Protein AF-A0A7L2J4E7-F1 (afdb_monomer)

Mean predicted aligned error: 20.1 Å

Secondary structure (DSSP, 8-state):
-----S---TT--EEE-------SSSSS--SPPPPPPPEEES------HHHHHHHHHHHHHHHHHHHHHHHHHHHHHHHHT--PPPP-TT-------HHHHHHHHHHHHTT-------------

pLDDT: mean 75.76, std 17.4, range [35.41, 98.0]

Organism: Cinclus mexicanus (NCBI:txid161649)

Solvent-accessible surface area (backbone atoms only — not comparable to full-atom values): 8332 Å² total; per-residue (Å²): 143,84,87,85,78,95,78,84,65,78,61,39,62,50,76,48,68,54,66,55,58,54,89,80,85,59,103,62,68,72,57,74,48,72,70,46,80,70,50,74,47,71,45,68,66,65,79,64,70,65,66,61,53,66,53,50,56,58,50,52,51,52,51,53,51,50,52,53,52,52,51,53,54,50,51,54,53,60,66,65,72,68,71,79,75,80,77,70,87,76,69,71,73,73,84,71,61,62,67,62,57,51,53,53,52,54,59,64,58,75,69,69,81,84,82,85,81,89,84,89,83,83,90,133

Structure (mmCIF, N/CA/C/O backbone):
data_AF-A0A7L2J4E7-F1
#
_entry.id   AF-A0A7L2J4E7-F1
#
loop_
_atom_site.group_PDB
_atom_site.id
_atom_site.type_symbol
_atom_site.label_atom_id
_atom_site.label_alt_id
_atom_site.label_comp_id
_atom_site.label_asym_id
_atom_site.label_entity_id
_atom_site.label_seq_id
_atom_site.pdbx_PDB_ins_code
_atom_site.Cartn_x
_atom_site.Cartn_y
_atom_site.Cartn_z
_atom_site.occupancy
_atom_site.B_iso_or_equiv
_atom_site.auth_seq_id
_atom_site.auth_comp_id
_atom_site.auth_asym_id
_atom_site.auth_atom_id
_atom_site.pdbx_PDB_model_num
ATOM 1 N N . ASN A 1 1 ? 15.913 -8.352 -22.725 1.00 76.62 1 ASN A N 1
ATOM 2 C CA . ASN A 1 1 ? 15.541 -7.248 -21.815 1.00 76.62 1 ASN A CA 1
ATOM 3 C C . ASN A 1 1 ? 14.574 -7.748 -20.763 1.00 76.62 1 ASN A C 1
ATOM 5 O O . ASN A 1 1 ? 13.379 -7.792 -21.013 1.00 76.62 1 ASN A O 1
ATOM 9 N N . SER A 1 2 ? 15.095 -8.159 -19.613 1.00 87.88 2 SER A N 1
ATOM 10 C CA . SER A 1 2 ? 14.306 -8.534 -18.438 1.00 87.88 2 SER A CA 1
ATOM 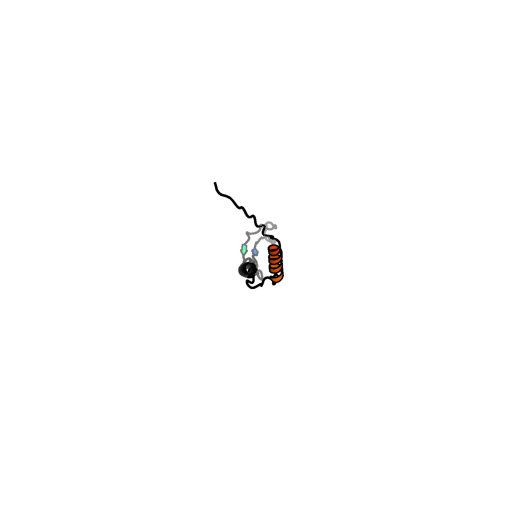11 C C . SER A 1 2 ? 14.901 -7.839 -17.221 1.00 87.88 2 SER A C 1
ATOM 13 O O . SER A 1 2 ? 16.114 -7.653 -17.154 1.00 87.88 2 SER A O 1
ATOM 15 N N . TYR A 1 3 ? 14.050 -7.459 -16.277 1.00 90.12 3 TYR A N 1
ATOM 16 C CA . TYR A 1 3 ? 14.455 -6.869 -15.008 1.00 90.12 3 TYR A CA 1
ATOM 17 C C . TYR A 1 3 ? 13.925 -7.742 -13.875 1.00 90.12 3 TYR A C 1
ATOM 19 O O . TYR A 1 3 ? 12.762 -8.147 -13.908 1.00 90.12 3 TYR A O 1
ATOM 27 N N . LEU A 1 4 ? 14.782 -8.037 -12.898 1.00 93.56 4 LEU A N 1
ATOM 28 C CA . LEU A 1 4 ? 14.427 -8.785 -11.700 1.00 93.56 4 LEU A CA 1
ATOM 29 C C . LEU A 1 4 ? 14.567 -7.853 -10.498 1.00 93.56 4 LEU A C 1
ATOM 31 O O . LEU A 1 4 ? 15.645 -7.320 -10.248 1.00 93.56 4 LEU A O 1
ATOM 35 N N . TYR A 1 5 ? 13.470 -7.654 -9.777 1.00 91.44 5 TYR A N 1
ATOM 36 C CA . TYR A 1 5 ? 13.480 -6.939 -8.509 1.00 91.44 5 TYR A CA 1
ATOM 37 C C . TYR A 1 5 ? 13.723 -7.928 -7.367 1.00 91.44 5 TYR A C 1
ATOM 39 O O . TYR A 1 5 ? 13.142 -9.012 -7.369 1.00 91.44 5 TYR A O 1
ATOM 47 N N . GLU A 1 6 ? 14.579 -7.563 -6.413 1.00 90.62 6 GLU A N 1
ATOM 48 C CA . GLU A 1 6 ? 15.094 -8.494 -5.402 1.00 90.62 6 GLU A CA 1
ATOM 49 C C . GLU A 1 6 ? 14.012 -9.052 -4.470 1.00 90.62 6 GLU A C 1
ATOM 51 O O . GLU A 1 6 ? 14.037 -10.241 -4.157 1.00 90.62 6 GLU A O 1
ATOM 56 N N . SER A 1 7 ? 13.058 -8.232 -4.013 1.00 92.00 7 SER A N 1
ATOM 57 C CA . SER A 1 7 ? 11.985 -8.726 -3.141 1.00 92.00 7 SER A CA 1
ATOM 58 C C . SER A 1 7 ? 10.769 -7.806 -3.088 1.00 92.00 7 SER A C 1
ATOM 60 O O . SER A 1 7 ? 10.895 -6.594 -2.952 1.00 92.00 7 SER A O 1
ATOM 62 N N . PHE A 1 8 ? 9.573 -8.391 -3.130 1.00 90.50 8 PHE A N 1
ATOM 63 C CA . PHE A 1 8 ? 8.317 -7.692 -2.858 1.00 90.50 8 PHE A CA 1
ATOM 64 C C . PHE A 1 8 ? 7.805 -8.067 -1.469 1.00 90.50 8 PHE A C 1
ATOM 66 O O . PHE A 1 8 ? 7.908 -9.218 -1.049 1.00 90.50 8 PHE A O 1
ATOM 73 N N . SER A 1 9 ? 7.221 -7.098 -0.772 1.00 90.00 9 SER A N 1
ATOM 74 C CA . SER A 1 9 ? 6.617 -7.312 0.538 1.00 90.00 9 SER A CA 1
ATOM 75 C C . SER A 1 9 ? 5.171 -7.782 0.386 1.00 90.00 9 SER A C 1
ATOM 77 O O . SER A 1 9 ? 4.402 -7.205 -0.380 1.00 90.00 9 SER A O 1
ATOM 79 N N . SER A 1 10 ? 4.775 -8.820 1.120 1.00 86.88 10 SER A N 1
ATOM 80 C CA . SER A 1 10 ? 3.442 -9.436 1.004 1.00 86.88 10 SER A CA 1
ATOM 81 C C . SER A 1 10 ? 2.296 -8.593 1.580 1.00 86.88 10 SER A C 1
ATOM 83 O O . SER A 1 10 ? 1.128 -8.909 1.368 1.00 86.88 10 SER A O 1
ATOM 85 N N . ASP A 1 11 ? 2.606 -7.554 2.350 1.00 86.94 11 ASP A N 1
ATOM 86 C CA . ASP A 1 11 ? 1.648 -6.631 2.974 1.00 86.94 11 ASP A CA 1
ATOM 87 C C . ASP A 1 11 ? 1.250 -5.457 2.062 1.00 86.94 11 ASP A C 1
ATOM 89 O O . ASP A 1 11 ? 0.362 -4.674 2.412 1.00 86.94 11 ASP A O 1
ATOM 93 N N . LYS A 1 12 ? 1.892 -5.324 0.895 1.00 89.56 12 LYS A N 1
ATOM 94 C CA . LYS A 1 12 ? 1.729 -4.184 -0.011 1.00 89.56 12 LYS A CA 1
ATOM 95 C C . LYS A 1 12 ? 1.143 -4.596 -1.356 1.00 89.56 12 LYS A C 1
ATOM 97 O O . LYS A 1 12 ? 1.307 -5.716 -1.836 1.00 89.56 12 LYS A O 1
ATOM 102 N N . ARG A 1 13 ? 0.480 -3.625 -1.987 1.00 92.88 13 ARG A N 1
ATOM 103 C CA . ARG A 1 13 ? 0.055 -3.688 -3.386 1.00 92.88 13 ARG A CA 1
ATOM 104 C C . ARG A 1 13 ? 1.010 -2.854 -4.235 1.00 92.88 13 ARG A C 1
ATOM 106 O O . ARG A 1 13 ? 1.376 -1.749 -3.838 1.00 92.88 13 ARG A O 1
ATOM 113 N N . TYR A 1 14 ? 1.393 -3.381 -5.388 1.00 93.50 14 TYR A N 1
ATOM 114 C CA . TYR A 1 14 ? 2.355 -2.785 -6.307 1.00 93.50 14 TYR A CA 1
ATOM 115 C C . TYR A 1 14 ? 1.726 -2.558 -7.681 1.00 93.50 14 TYR A C 1
ATOM 117 O O . TYR A 1 14 ? 0.868 -3.327 -8.107 1.00 93.50 14 TYR A O 1
ATOM 125 N N . SER A 1 15 ? 2.213 -1.525 -8.371 1.00 95.56 15 SER A N 1
ATOM 126 C CA . SER A 1 15 ? 1.859 -1.175 -9.748 1.00 95.56 15 SER A CA 1
ATOM 127 C C . SER A 1 15 ? 3.136 -1.063 -10.570 1.00 95.56 15 SER A C 1
ATOM 129 O O . SER A 1 15 ? 4.030 -0.293 -10.211 1.00 95.56 15 SER A O 1
ATOM 131 N N . VAL A 1 16 ? 3.243 -1.826 -11.657 1.00 95.31 16 VAL A N 1
ATOM 132 C CA . VAL A 1 16 ? 4.410 -1.793 -12.550 1.00 95.31 16 VAL A CA 1
ATOM 133 C C . VAL A 1 16 ? 4.016 -1.253 -13.917 1.00 95.31 16 VAL A C 1
ATOM 135 O O . VAL A 1 16 ? 3.034 -1.690 -14.516 1.00 95.31 16 VAL A O 1
ATOM 138 N N . LYS A 1 17 ? 4.819 -0.306 -14.414 1.00 97.12 17 LYS A N 1
ATOM 139 C CA . LYS A 1 17 ? 4.718 0.288 -15.751 1.00 97.12 17 LYS A CA 1
ATOM 140 C C . LYS A 1 17 ? 6.088 0.293 -16.412 1.00 97.12 17 LYS A C 1
ATOM 142 O O . LYS A 1 17 ? 7.105 0.470 -15.744 1.00 97.12 17 LYS A O 1
ATOM 147 N N . ILE A 1 18 ? 6.102 0.135 -17.728 1.00 95.75 18 ILE A N 1
ATOM 148 C CA . ILE A 1 18 ? 7.318 0.129 -18.541 1.00 95.75 18 ILE A CA 1
ATOM 149 C C . ILE A 1 18 ? 7.190 1.230 -19.591 1.00 95.75 18 ILE A C 1
ATOM 151 O O . ILE A 1 18 ? 6.114 1.446 -20.141 1.00 95.75 18 ILE A O 1
ATOM 155 N N . ARG A 1 19 ? 8.288 1.926 -19.875 1.00 94.75 19 ARG A N 1
ATOM 156 C CA . ARG A 1 19 ? 8.426 2.800 -21.044 1.00 94.75 19 ARG A CA 1
ATOM 157 C C . ARG A 1 19 ? 9.797 2.585 -21.667 1.00 94.75 19 ARG A C 1
ATOM 159 O O . ARG A 1 19 ? 10.722 2.152 -20.979 1.00 94.75 19 ARG A O 1
ATOM 166 N N . ALA A 1 20 ? 9.924 2.900 -22.946 1.00 92.75 20 ALA A N 1
ATOM 167 C CA . ALA A 1 20 ? 11.164 2.743 -23.691 1.00 92.75 20 ALA A CA 1
ATOM 168 C C . ALA A 1 20 ? 11.590 4.071 -24.320 1.00 92.75 20 ALA A C 1
ATOM 170 O O . ALA A 1 20 ? 10.762 4.940 -24.592 1.00 92.75 20 ALA A O 1
ATOM 171 N N . THR A 1 21 ? 12.890 4.203 -24.540 1.00 93.12 21 THR A N 1
ATOM 172 C CA . THR A 1 21 ? 13.492 5.230 -25.388 1.00 93.12 21 THR A CA 1
ATOM 173 C C . THR A 1 21 ? 14.599 4.578 -26.209 1.00 93.12 21 THR A C 1
ATOM 175 O O . THR A 1 21 ? 15.049 3.475 -25.877 1.00 93.12 21 THR A O 1
ATOM 178 N N . ASP A 1 22 ? 15.018 5.236 -27.282 1.00 92.00 22 ASP A N 1
ATOM 179 C CA . ASP A 1 22 ? 16.187 4.805 -28.032 1.00 92.00 22 ASP A CA 1
ATOM 180 C C . ASP A 1 22 ? 17.476 5.016 -27.227 1.00 92.00 22 ASP A C 1
ATOM 182 O O . ASP A 1 22 ? 17.650 6.010 -26.523 1.00 92.00 22 ASP A O 1
ATOM 186 N N . ALA A 1 23 ? 18.389 4.055 -27.348 1.00 87.00 23 ALA A N 1
ATOM 187 C CA . ALA A 1 23 ? 19.694 4.084 -26.694 1.00 87.00 23 ALA A CA 1
ATOM 188 C C . ALA A 1 23 ? 20.794 4.700 -27.584 1.00 87.00 23 ALA A C 1
ATOM 190 O O . ALA A 1 23 ? 21.971 4.612 -27.242 1.00 87.00 23 ALA A O 1
ATOM 191 N N . GLY A 1 24 ? 20.426 5.307 -28.718 1.00 84.94 24 GLY A N 1
ATOM 192 C CA . GLY A 1 24 ? 21.334 5.901 -29.698 1.00 84.94 24 GLY A CA 1
ATOM 193 C C . GLY A 1 24 ? 21.715 4.973 -30.853 1.00 84.94 2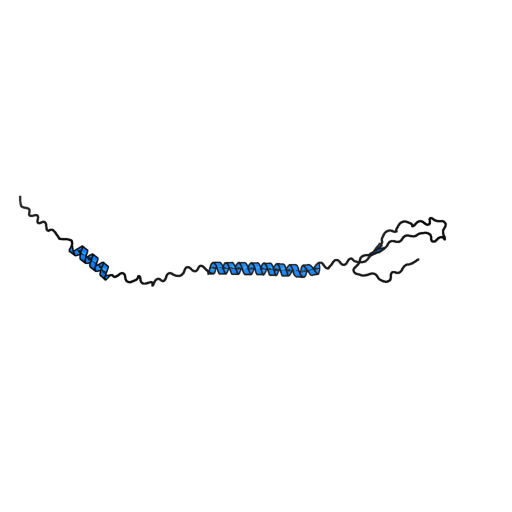4 GLY A C 1
ATOM 194 O O . GLY A 1 24 ? 22.629 5.302 -31.607 1.00 84.94 24 GLY A O 1
ATOM 195 N N . PHE A 1 25 ? 21.060 3.814 -30.993 1.00 85.69 25 PHE A N 1
ATOM 196 C CA . PHE A 1 25 ? 21.364 2.834 -32.049 1.00 85.69 25 PHE A CA 1
ATOM 197 C C . PHE A 1 25 ? 20.334 2.839 -33.183 1.00 85.69 25 PHE A C 1
ATOM 199 O O . PHE A 1 25 ? 20.643 2.393 -34.288 1.00 85.69 25 PHE A O 1
ATOM 206 N N . CYS A 1 26 ? 19.124 3.341 -32.933 1.00 84.69 26 CYS A N 1
ATOM 207 C CA . CYS A 1 26 ? 18.057 3.420 -33.923 1.00 84.69 26 CYS A CA 1
ATOM 208 C C . CYS A 1 26 ? 17.812 4.879 -34.334 1.00 84.69 26 CYS A C 1
ATOM 210 O O . CYS A 1 26 ? 17.846 5.785 -33.513 1.00 84.69 26 CYS A O 1
ATOM 212 N N . LEU A 1 27 ? 17.481 5.123 -35.606 1.00 86.25 27 LEU A N 1
ATOM 213 C CA . LEU A 1 27 ? 17.104 6.455 -36.113 1.00 86.25 27 LEU A CA 1
ATOM 214 C C . LEU A 1 27 ? 15.651 6.821 -35.745 1.00 86.25 27 LEU A C 1
ATOM 216 O O . LEU A 1 27 ? 14.860 7.215 -36.601 1.00 86.25 27 LEU A O 1
ATOM 220 N N . VAL A 1 28 ? 15.273 6.632 -34.482 1.00 86.88 28 VAL A N 1
ATOM 221 C CA . VAL A 1 28 ? 13.949 6.982 -33.945 1.00 86.88 28 VAL A CA 1
ATOM 222 C C . VAL A 1 28 ? 14.072 8.132 -32.945 1.00 86.88 28 VAL A C 1
ATOM 224 O O . VAL A 1 28 ? 15.165 8.605 -32.647 1.00 86.88 28 VAL A O 1
ATOM 227 N N . SER A 1 29 ? 12.938 8.636 -32.453 1.00 88.44 29 SER A N 1
ATOM 228 C CA . SER A 1 29 ? 12.949 9.736 -31.488 1.00 88.44 29 SER A CA 1
ATOM 229 C C . SER A 1 29 ? 13.684 9.334 -30.196 1.00 88.44 29 SER A C 1
ATOM 231 O O . SER A 1 29 ? 13.369 8.281 -29.642 1.00 88.44 29 SER A O 1
ATOM 233 N N . PRO A 1 30 ? 14.592 10.179 -29.667 1.00 89.94 30 PRO A N 1
ATOM 234 C CA . PRO A 1 30 ? 15.240 9.958 -28.369 1.00 89.94 30 PRO A CA 1
ATOM 235 C C . PRO A 1 30 ? 14.320 10.297 -27.184 1.00 89.94 30 PRO A C 1
ATOM 237 O O . PRO A 1 30 ? 14.713 10.193 -26.018 1.00 89.94 30 PRO A O 1
ATOM 240 N N . ASN A 1 31 ? 13.099 10.757 -27.466 1.00 92.44 31 ASN A N 1
ATOM 241 C CA . ASN A 1 31 ? 12.118 11.054 -26.441 1.00 92.44 31 ASN A CA 1
ATOM 242 C C . ASN A 1 31 ? 11.571 9.756 -25.848 1.00 92.44 31 ASN A C 1
ATOM 244 O O . ASN A 1 31 ? 11.373 8.759 -26.542 1.00 92.44 31 ASN A O 1
ATOM 248 N N . TRP A 1 32 ? 11.271 9.795 -24.553 1.00 95.06 32 TRP A N 1
ATOM 249 C CA . TRP A 1 32 ? 10.577 8.698 -23.896 1.00 95.06 32 TRP A CA 1
ATOM 250 C C . TRP A 1 32 ? 9.212 8.462 -24.538 1.00 95.06 32 TRP A C 1
ATOM 252 O O . TRP A 1 32 ? 8.427 9.396 -24.688 1.00 95.06 32 TRP A O 1
ATOM 262 N N . GLY A 1 33 ? 8.929 7.202 -24.865 1.00 93.75 33 GLY A N 1
ATOM 263 C CA . GLY A 1 33 ? 7.587 6.779 -25.227 1.00 93.75 33 GLY A CA 1
ATOM 264 C C . GLY A 1 33 ? 6.629 6.849 -24.039 1.00 93.75 33 GLY A C 1
ATOM 265 O O . GLY A 1 33 ? 7.037 6.955 -22.875 1.00 93.75 33 GLY A O 1
ATOM 266 N N . GLU A 1 34 ? 5.342 6.744 -24.351 1.00 96.94 34 GLU A N 1
ATOM 267 C CA . GLU A 1 34 ? 4.289 6.668 -23.347 1.00 96.94 34 GLU A CA 1
ATOM 268 C C . GLU A 1 34 ? 4.463 5.457 -22.425 1.00 96.94 34 GLU A C 1
ATOM 270 O O . GLU A 1 34 ? 5.040 4.425 -22.783 1.00 96.94 34 GLU A O 1
ATOM 275 N N . TRP A 1 35 ? 3.948 5.594 -21.206 1.00 97.81 35 TRP A N 1
ATOM 276 C CA . TRP A 1 35 ? 3.921 4.490 -20.257 1.00 97.81 35 TRP A CA 1
ATOM 277 C C . TRP A 1 35 ? 2.991 3.376 -20.735 1.00 97.81 35 TRP A C 1
ATOM 279 O O . TRP A 1 35 ? 1.889 3.630 -21.221 1.00 97.81 35 TRP A O 1
ATOM 289 N N . SER A 1 36 ? 3.401 2.128 -20.512 1.00 97.56 36 SER A N 1
ATOM 290 C CA . SER A 1 36 ? 2.526 0.975 -20.678 1.00 97.56 36 SER A CA 1
ATOM 291 C C . SER A 1 36 ? 1.330 1.046 -19.730 1.00 97.56 36 SER A C 1
ATOM 293 O O . SER A 1 36 ? 1.355 1.704 -18.681 1.00 97.56 36 SER A O 1
ATOM 295 N N . THR A 1 37 ? 0.299 0.270 -20.051 1.00 98.00 37 THR A N 1
ATOM 296 C CA . THR A 1 37 ? -0.775 -0.026 -19.102 1.00 98.00 37 THR A CA 1
ATOM 297 C C . THR A 1 37 ? -0.186 -0.620 -17.815 1.00 98.00 37 THR A C 1
ATOM 299 O O . THR A 1 37 ? 0.682 -1.497 -17.909 1.00 98.00 37 THR A O 1
ATOM 302 N N . PRO A 1 38 ? -0.608 -0.149 -16.626 1.00 97.19 38 PRO A N 1
ATOM 303 C CA . PRO A 1 38 ? -0.120 -0.689 -15.365 1.00 97.19 38 PRO A CA 1
ATOM 304 C C . PRO A 1 38 ? -0.549 -2.138 -15.165 1.00 97.19 38 PRO A C 1
ATOM 306 O O . PRO A 1 38 ? -1.685 -2.504 -15.467 1.00 97.19 38 PRO A O 1
ATOM 309 N N . VAL A 1 39 ? 0.350 -2.928 -14.585 1.00 96.69 39 VAL A N 1
ATOM 310 C CA . VAL A 1 39 ? 0.041 -4.247 -14.031 1.00 96.69 39 VAL A CA 1
ATOM 311 C C . VAL A 1 39 ? 0.067 -4.139 -12.513 1.00 96.69 39 VAL A C 1
ATOM 313 O O . VAL A 1 39 ? 1.098 -3.811 -11.925 1.00 96.69 39 VAL A O 1
ATOM 316 N N . GLU A 1 40 ? -1.078 -4.401 -11.891 1.00 95.12 40 GLU A N 1
ATOM 317 C CA . GLU A 1 40 ? -1.249 -4.375 -10.440 1.00 95.12 40 GLU A CA 1
ATOM 318 C C . GLU A 1 40 ? -1.097 -5.788 -9.864 1.00 95.12 40 GLU A C 1
ATOM 320 O O . GLU A 1 40 ? -1.665 -6.742 -10.398 1.00 95.12 40 GLU A O 1
ATOM 325 N N . PHE A 1 41 ? -0.369 -5.933 -8.758 1.00 92.94 41 PHE A N 1
ATOM 326 C CA . PHE A 1 41 ? -0.239 -7.203 -8.037 1.00 92.94 41 PHE A CA 1
ATOM 327 C C . PHE A 1 41 ? 0.021 -6.992 -6.542 1.00 92.94 41 PHE A C 1
ATOM 329 O O . PHE A 1 41 ? 0.332 -5.891 -6.087 1.00 92.94 41 PHE A O 1
ATOM 336 N N . GLY A 1 42 ? -0.106 -8.065 -5.763 1.00 91.75 42 GLY A N 1
ATOM 337 C CA . GLY A 1 42 ? -0.023 -8.024 -4.304 1.00 91.75 42 GLY A CA 1
ATOM 338 C C . GLY A 1 42 ? -1.366 -7.720 -3.640 1.00 91.75 42 GLY A C 1
ATOM 339 O O . GLY A 1 42 ? -2.334 -7.302 -4.278 1.00 91.75 42 GLY A O 1
ATOM 340 N N . THR A 1 43 ? -1.430 -7.961 -2.336 1.00 84.12 43 THR A N 1
ATOM 341 C CA . THR A 1 43 ? -2.634 -7.768 -1.524 1.00 84.12 43 THR A CA 1
ATOM 342 C C . THR A 1 43 ? -2.380 -6.678 -0.506 1.00 84.12 43 THR A C 1
ATOM 344 O O . THR A 1 43 ? -1.421 -6.748 0.256 1.00 84.12 43 THR A O 1
ATOM 347 N N . GLN A 1 44 ? -3.262 -5.685 -0.457 1.00 78.56 44 GLN A N 1
ATOM 348 C CA . GLN A 1 44 ? -3.245 -4.732 0.640 1.00 78.56 44 GLN A CA 1
ATOM 349 C C . GLN A 1 44 ? -3.791 -5.442 1.878 1.00 78.56 44 GLN A C 1
ATOM 351 O O . GLN A 1 44 ? -4.980 -5.767 1.927 1.00 78.56 44 GLN A O 1
ATOM 356 N N . GLN A 1 45 ? -2.930 -5.710 2.861 1.00 69.62 45 GLN A N 1
ATOM 357 C CA . GLN A 1 45 ? -3.407 -6.155 4.165 1.00 69.62 45 GLN A CA 1
ATOM 358 C C . GLN A 1 45 ? -4.133 -4.979 4.812 1.00 69.62 45 GLN A C 1
ATOM 360 O O . GLN A 1 45 ? -3.526 -4.058 5.355 1.00 69.62 45 GLN A O 1
ATOM 365 N N . LEU A 1 46 ? -5.459 -4.984 4.706 1.00 68.50 46 LEU A N 1
ATOM 366 C CA . LEU A 1 46 ? -6.284 -4.166 5.578 1.00 68.50 46 LEU A CA 1
ATOM 367 C C . LEU A 1 46 ? -6.015 -4.644 7.011 1.00 68.50 46 LEU A C 1
ATOM 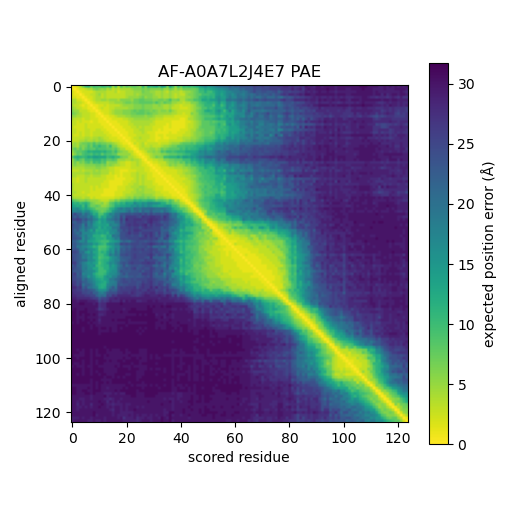369 O O . LEU A 1 46 ? -5.953 -5.860 7.225 1.00 68.50 46 LEU A O 1
ATOM 373 N N . PRO A 1 47 ? -5.837 -3.736 7.990 1.00 65.44 47 PRO A N 1
ATOM 374 C CA . PRO A 1 47 ? -5.741 -4.145 9.382 1.00 65.44 47 PRO A CA 1
ATOM 375 C C . PRO A 1 47 ? -6.969 -4.997 9.669 1.00 65.44 47 PRO A C 1
ATOM 377 O O . PRO A 1 47 ? -8.094 -4.544 9.446 1.00 65.44 47 PRO A O 1
ATOM 380 N N . SER A 1 48 ? -6.732 -6.255 10.048 1.00 63.72 48 SER A N 1
ATOM 381 C CA . SER A 1 48 ? -7.777 -7.262 10.187 1.00 63.72 48 SER A CA 1
ATOM 382 C C . SER A 1 48 ? -8.897 -6.691 11.045 1.00 63.72 48 SER A C 1
ATOM 384 O O . SER A 1 48 ? -8.769 -6.572 12.263 1.00 63.72 48 SER A O 1
ATOM 386 N N . THR A 1 49 ? -10.005 -6.316 10.402 1.00 60.72 49 THR A N 1
ATOM 387 C CA . THR A 1 49 ? -11.197 -5.749 11.050 1.00 60.72 49 THR A CA 1
ATOM 388 C C . THR A 1 49 ? -11.732 -6.703 12.125 1.00 60.72 49 THR A C 1
ATOM 390 O O . THR A 1 49 ? -12.429 -6.298 13.052 1.00 60.72 49 THR A O 1
ATOM 393 N N . SER A 1 50 ? -11.319 -7.972 12.046 1.00 65.12 50 SER A N 1
ATOM 394 C CA . SER A 1 50 ? -11.561 -9.019 13.024 1.00 65.12 50 SER A CA 1
ATOM 395 C C . SER A 1 50 ? -11.041 -8.699 14.426 1.00 65.12 50 SER A C 1
ATOM 397 O O . SER A 1 50 ? -11.710 -9.076 15.381 1.00 65.12 50 SER A O 1
ATOM 399 N N . SER A 1 51 ? -9.885 -8.044 14.603 1.00 66.19 51 SER A N 1
ATOM 400 C CA . SER A 1 51 ? -9.309 -7.888 15.952 1.00 66.19 51 SER A CA 1
ATOM 401 C C . SER A 1 51 ? -10.086 -6.886 16.806 1.00 66.19 51 SER A C 1
ATOM 403 O O . SER A 1 51 ? -10.287 -7.116 17.994 1.00 66.19 51 SER A O 1
ATOM 405 N N . TYR A 1 52 ? -10.590 -5.809 16.199 1.00 67.00 52 TYR A N 1
ATOM 406 C CA . TYR A 1 52 ? -11.342 -4.772 16.907 1.00 67.00 52 TYR A CA 1
ATOM 407 C C . TYR A 1 52 ? -12.736 -5.265 17.330 1.00 67.00 52 TYR A C 1
ATOM 409 O O . TYR A 1 52 ? -13.179 -5.016 18.452 1.00 67.00 52 TYR A O 1
ATOM 417 N N . MET A 1 53 ? -13.397 -6.056 16.479 1.00 72.81 53 MET A N 1
ATOM 418 C CA . MET A 1 53 ? -14.725 -6.618 16.763 1.00 72.81 53 MET A CA 1
ATOM 419 C C . MET A 1 53 ? -14.721 -7.596 17.950 1.00 72.81 53 MET A C 1
ATOM 421 O O . MET A 1 53 ? -15.709 -7.664 18.683 1.00 72.81 53 MET A O 1
ATOM 425 N N . LEU A 1 54 ? -13.606 -8.301 18.189 1.00 73.31 54 LEU A N 1
ATOM 426 C CA . LEU A 1 54 ? -13.471 -9.244 19.308 1.00 73.31 54 LEU A CA 1
ATOM 427 C C . LEU A 1 54 ? -13.535 -8.571 20.684 1.00 73.31 54 LEU A C 1
ATOM 429 O O . LEU A 1 54 ? -13.945 -9.217 21.641 1.00 73.31 54 LEU A O 1
ATOM 433 N N . PHE A 1 55 ? -13.168 -7.293 20.795 1.00 77.00 55 PHE A N 1
ATOM 434 C CA . PHE A 1 55 ? -13.211 -6.566 22.069 1.00 77.00 55 PHE A CA 1
ATOM 435 C C . PHE A 1 55 ? -14.473 -5.713 22.224 1.00 77.00 55 PHE A C 1
ATOM 437 O O . PHE A 1 55 ? -14.975 -5.556 23.338 1.00 77.00 55 PHE A O 1
ATOM 444 N N . LEU A 1 56 ? -15.032 -5.207 21.120 1.00 83.81 56 LEU A N 1
ATOM 445 C CA . LEU A 1 56 ? -16.248 -4.392 21.155 1.00 83.81 56 LEU A CA 1
ATOM 446 C C . LEU A 1 56 ? -17.478 -5.179 21.617 1.00 83.81 56 LEU A C 1
ATOM 448 O O . LEU A 1 56 ? -18.229 -4.695 22.461 1.00 83.81 56 LEU A O 1
ATOM 452 N N . ILE A 1 57 ? -17.687 -6.386 21.080 1.00 84.88 57 ILE A N 1
ATOM 453 C CA . ILE A 1 57 ? -18.901 -7.169 21.358 1.00 84.88 57 ILE A CA 1
ATOM 454 C C . ILE A 1 57 ? -18.967 -7.584 22.840 1.00 84.88 57 ILE A C 1
ATOM 456 O O . ILE A 1 57 ? -19.982 -7.299 23.483 1.00 84.88 57 ILE A O 1
ATOM 460 N N . PRO A 1 58 ? -17.911 -8.174 23.440 1.00 89.88 58 PRO A N 1
ATOM 461 C CA . PRO A 1 58 ? -17.933 -8.525 24.858 1.00 89.88 58 PRO A CA 1
ATOM 462 C C . PRO A 1 58 ? -17.946 -7.293 25.764 1.00 89.88 58 PRO A C 1
ATOM 464 O O . PRO A 1 58 ? -18.617 -7.311 26.792 1.00 89.88 58 PRO A O 1
ATOM 467 N N . GLY A 1 59 ? -17.247 -6.216 25.384 1.00 90.12 59 GLY A N 1
ATOM 468 C CA . GLY A 1 59 ? -17.212 -4.975 26.160 1.00 90.12 59 GLY A CA 1
ATOM 469 C C . GLY A 1 59 ? -18.588 -4.318 26.278 1.00 90.12 59 GLY A C 1
ATOM 470 O O . GLY A 1 59 ? -19.010 -3.960 27.379 1.00 90.12 59 GLY A O 1
ATOM 471 N N . LEU A 1 60 ? -19.324 -4.225 25.166 1.00 92.19 60 LEU A N 1
ATOM 472 C CA . LEU A 1 60 ? -20.691 -3.696 25.152 1.00 92.19 60 LEU A CA 1
ATOM 473 C C . LEU A 1 60 ? -21.655 -4.596 25.932 1.00 92.19 60 LEU A C 1
ATOM 475 O O . LEU A 1 60 ? -22.444 -4.093 26.732 1.00 92.19 60 LEU A O 1
ATOM 479 N N . ALA A 1 61 ? -21.563 -5.916 25.751 1.00 93.75 61 ALA A N 1
ATOM 480 C CA . ALA A 1 61 ? -22.391 -6.869 26.485 1.00 93.75 61 ALA A CA 1
ATOM 481 C C . ALA A 1 61 ? -22.149 -6.779 28.000 1.00 93.75 61 ALA A C 1
ATOM 483 O O . ALA A 1 61 ? -23.100 -6.632 28.768 1.00 93.75 61 ALA A O 1
ATOM 484 N N . ALA A 1 62 ? -20.888 -6.793 28.442 1.00 93.81 62 ALA A N 1
ATOM 485 C CA . ALA A 1 62 ? -20.531 -6.676 29.854 1.00 93.81 62 ALA A CA 1
ATOM 486 C C . ALA A 1 62 ? -20.987 -5.335 30.446 1.00 93.81 62 ALA A C 1
ATOM 488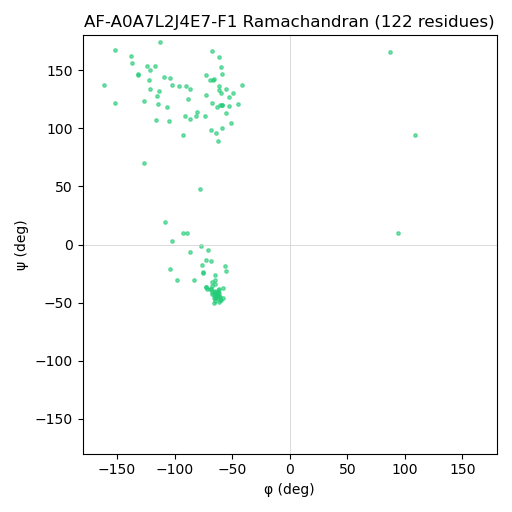 O O . ALA A 1 62 ? -21.577 -5.313 31.526 1.00 93.81 62 ALA A O 1
ATOM 489 N N . GLY A 1 63 ? -20.785 -4.229 29.721 1.00 95.19 63 GLY A N 1
ATOM 490 C CA . GLY A 1 63 ? -21.221 -2.898 30.147 1.00 95.19 63 GLY A CA 1
ATOM 491 C C . GLY A 1 63 ? -22.736 -2.803 30.343 1.00 95.19 63 GLY A C 1
ATOM 492 O O . GLY A 1 63 ? -23.192 -2.352 31.394 1.00 95.19 63 GLY A O 1
ATOM 493 N N . LEU A 1 64 ? -23.522 -3.295 29.379 1.00 95.81 64 LEU A N 1
ATOM 494 C CA . LEU A 1 64 ? -24.986 -3.352 29.481 1.00 95.81 64 LEU A CA 1
ATOM 495 C C . LEU A 1 64 ? -25.440 -4.234 30.649 1.00 95.81 64 LEU A C 1
ATOM 497 O O . LEU A 1 64 ? -26.313 -3.838 31.419 1.00 95.81 64 LEU A O 1
ATOM 501 N N . THR A 1 65 ? -24.821 -5.403 30.816 1.00 95.38 65 THR A N 1
ATOM 502 C CA . THR A 1 65 ? -25.168 -6.344 3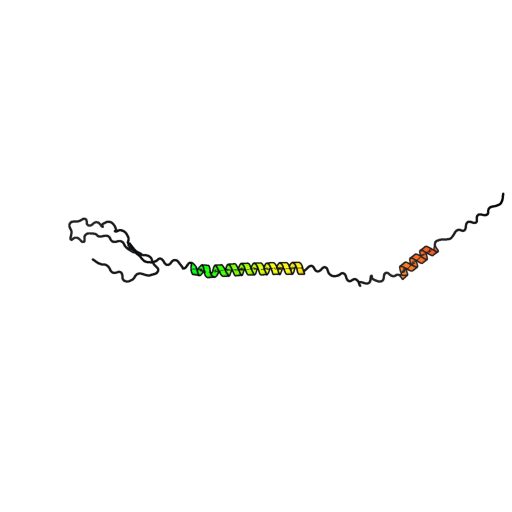1.892 1.00 95.38 65 TH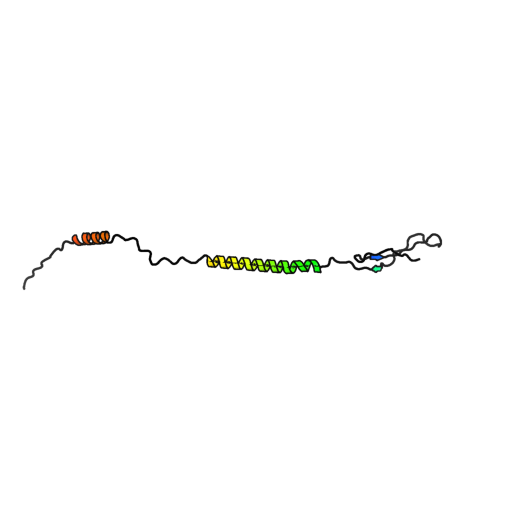R A CA 1
ATOM 503 C C . THR A 1 65 ? -24.900 -5.732 33.268 1.00 95.38 65 THR A C 1
ATOM 505 O O . THR A 1 65 ? -25.755 -5.793 34.150 1.00 95.38 65 THR A O 1
ATOM 508 N N . LEU A 1 66 ? -23.748 -5.076 33.450 1.00 94.56 66 LEU A N 1
ATOM 509 C CA . LEU A 1 66 ? -23.414 -4.373 34.691 1.00 94.56 66 LEU A CA 1
ATOM 510 C C . LEU A 1 66 ? -24.371 -3.211 34.958 1.00 94.56 66 LEU A C 1
ATOM 512 O O . LEU A 1 66 ? -24.832 -3.053 36.087 1.00 94.56 66 LEU A O 1
ATOM 516 N N . PHE A 1 67 ? -24.712 -2.426 33.936 1.00 94.81 67 PHE A N 1
ATOM 517 C CA . PHE A 1 67 ? -25.658 -1.320 34.070 1.00 94.81 67 PHE A CA 1
ATOM 518 C C . PHE A 1 67 ? -27.044 -1.804 34.522 1.00 94.81 67 PHE A C 1
ATOM 520 O O . PHE A 1 67 ? -27.626 -1.254 35.461 1.00 94.81 67 PHE A O 1
ATOM 527 N N . LEU A 1 68 ? -27.552 -2.880 33.917 1.00 94.69 68 LEU A N 1
ATOM 528 C CA . LEU A 1 68 ? -28.818 -3.501 34.313 1.00 94.69 68 LEU A CA 1
ATOM 529 C C . LEU A 1 68 ? -28.753 -4.080 35.734 1.00 94.69 68 LEU A C 1
ATOM 531 O O . LEU A 1 68 ? -29.643 -3.824 36.541 1.00 94.69 68 LEU A O 1
ATOM 535 N N . CYS A 1 69 ? -27.679 -4.784 36.093 1.00 92.56 69 CYS A N 1
ATOM 536 C CA . CYS A 1 69 ? -27.500 -5.293 37.455 1.00 92.56 69 CYS A CA 1
ATOM 537 C C . CYS A 1 69 ? -27.481 -4.165 38.494 1.00 92.56 69 CYS A C 1
ATOM 539 O O . CYS A 1 69 ? -28.185 -4.235 39.500 1.00 92.56 69 CYS A O 1
ATOM 541 N N . MET A 1 70 ? -26.714 -3.100 38.252 1.00 92.38 70 MET A N 1
ATOM 542 C CA . MET A 1 70 ? -26.610 -1.976 39.184 1.00 92.38 70 MET A CA 1
ATOM 543 C C . MET A 1 70 ? -27.935 -1.229 39.334 1.00 92.38 70 MET A C 1
ATOM 545 O O . MET A 1 70 ? -28.312 -0.873 40.452 1.00 92.38 70 MET A O 1
ATOM 549 N N . THR A 1 71 ? -28.665 -1.024 38.236 1.00 89.75 71 THR A N 1
ATOM 550 C CA . THR A 1 71 ? -29.987 -0.385 38.278 1.00 89.75 71 THR A CA 1
ATOM 551 C C . THR A 1 71 ? -30.990 -1.236 39.052 1.00 89.75 71 THR A C 1
ATOM 553 O O . THR A 1 71 ? -31.609 -0.720 39.980 1.00 89.75 71 THR A O 1
ATOM 556 N N . VAL A 1 72 ? -31.099 -2.539 38.775 1.00 90.56 72 VAL A N 1
ATOM 557 C CA . VAL A 1 72 ? -31.985 -3.458 39.518 1.00 90.56 72 VAL A CA 1
ATOM 558 C C . VAL A 1 72 ? -31.645 -3.478 41.010 1.00 90.56 72 VAL A C 1
ATOM 560 O O . VAL A 1 72 ? -32.536 -3.329 41.845 1.00 90.56 72 VAL A O 1
ATOM 563 N N . MET A 1 73 ? -30.362 -3.576 41.364 1.00 86.12 73 MET A N 1
ATOM 564 C CA . MET A 1 73 ? -29.921 -3.546 42.763 1.00 86.12 73 MET A CA 1
ATOM 565 C C . MET A 1 73 ? -30.272 -2.222 43.455 1.00 86.12 73 MET A C 1
ATOM 567 O O . MET A 1 73 ? -30.663 -2.223 44.622 1.00 86.12 73 MET A O 1
ATOM 571 N N . ALA A 1 74 ? -30.171 -1.090 42.754 1.00 85.94 74 ALA A N 1
ATOM 572 C CA . ALA A 1 74 ? -30.580 0.210 43.279 1.00 85.94 74 ALA A CA 1
ATOM 573 C C . ALA A 1 74 ? -32.105 0.309 43.475 1.00 85.94 74 ALA A C 1
ATOM 575 O O . ALA A 1 74 ? -32.552 0.821 44.502 1.00 85.94 74 ALA A O 1
ATOM 576 N N . TYR A 1 75 ? -32.905 -0.222 42.543 1.00 83.62 75 TYR A N 1
ATOM 577 C CA . TYR A 1 75 ? -34.365 -0.277 42.678 1.00 83.62 75 TYR A CA 1
ATOM 578 C C . TYR A 1 75 ? -34.800 -1.152 43.856 1.00 83.62 75 TYR A C 1
ATOM 580 O O . TYR A 1 75 ? -35.611 -0.706 44.665 1.00 83.62 75 TYR A O 1
ATOM 588 N N . LEU A 1 76 ? -34.208 -2.340 44.012 1.00 79.81 76 LEU A N 1
ATOM 589 C CA . LEU A 1 76 ? -34.492 -3.237 45.138 1.00 79.81 76 LEU A CA 1
ATOM 590 C C . LEU A 1 76 ? -34.116 -2.602 46.484 1.00 79.81 76 LEU A C 1
ATOM 592 O O . LEU A 1 76 ? -34.875 -2.683 47.450 1.00 79.81 76 LEU A O 1
ATOM 596 N N . LYS A 1 77 ? -32.976 -1.900 46.547 1.00 73.88 77 LYS A N 1
ATOM 597 C CA . LYS A 1 77 ? -32.589 -1.121 47.734 1.00 73.88 77 LYS A CA 1
ATOM 598 C C . LYS A 1 77 ? -33.590 -0.006 48.040 1.00 73.88 77 LYS A C 1
ATOM 600 O O . LYS A 1 77 ? -33.911 0.215 49.204 1.00 73.88 77 LYS A O 1
ATOM 605 N N . LYS A 1 78 ? -34.110 0.671 47.012 1.00 69.00 78 LYS A N 1
ATOM 606 C CA . LYS A 1 78 ? -35.098 1.746 47.168 1.00 69.00 78 LYS A CA 1
ATOM 607 C C . LYS A 1 78 ? -36.449 1.231 47.668 1.00 69.00 78 LYS A C 1
ATOM 609 O O . LYS A 1 78 ? -37.052 1.883 48.512 1.00 69.00 78 LYS A O 1
ATOM 614 N N . THR A 1 79 ? -36.906 0.064 47.215 1.00 58.94 79 THR A N 1
ATOM 615 C CA . THR A 1 79 ? -38.154 -0.546 47.710 1.00 58.94 79 THR A CA 1
ATOM 616 C C . THR A 1 79 ? -38.001 -1.170 49.097 1.00 58.94 79 THR A C 1
ATOM 618 O O . THR A 1 79 ? -38.976 -1.256 49.834 1.00 58.94 79 THR A O 1
ATOM 621 N N . SER A 1 80 ? -36.786 -1.566 49.492 1.00 58.09 80 SER A N 1
ATOM 622 C CA . SER A 1 80 ? -36.519 -2.127 50.824 1.00 58.09 80 SER A CA 1
ATOM 623 C C . SER A 1 80 ? -36.472 -1.076 51.943 1.00 58.09 80 SER A C 1
ATOM 625 O O . SER A 1 80 ? -36.574 -1.442 53.112 1.00 58.09 80 SER A O 1
ATOM 627 N N . ALA A 1 81 ? -36.316 0.213 51.619 1.00 57.59 81 ALA A N 1
ATOM 628 C CA . ALA A 1 81 ? -36.144 1.292 52.599 1.00 57.59 81 ALA A CA 1
ATOM 629 C C . ALA A 1 81 ? -37.459 1.939 53.082 1.00 57.59 81 ALA A C 1
ATOM 631 O O . ALA A 1 81 ? -37.431 2.955 53.772 1.00 57.59 81 ALA A O 1
ATOM 632 N N . THR A 1 82 ? -38.626 1.378 52.757 1.00 53.34 82 THR A N 1
ATOM 633 C CA . THR A 1 82 ? -39.910 1.833 53.319 1.00 53.34 82 THR A CA 1
ATOM 634 C C . THR A 1 82 ? -40.657 0.656 53.923 1.00 53.34 82 THR A C 1
ATOM 636 O O . THR A 1 82 ? -41.681 0.208 53.421 1.00 53.34 82 THR A O 1
ATOM 639 N N . ILE A 1 83 ? -40.124 0.154 55.035 1.00 49.34 83 ILE A N 1
ATOM 640 C CA . ILE A 1 83 ? -40.940 -0.544 56.023 1.00 49.34 83 ILE A CA 1
ATOM 641 C C . ILE A 1 83 ? -41.477 0.563 56.941 1.00 49.34 83 ILE A C 1
ATOM 643 O O . ILE A 1 83 ? -40.682 1.150 57.680 1.00 49.34 83 ILE A O 1
ATOM 647 N N . PRO A 1 84 ? -42.776 0.918 56.894 1.00 59.50 84 PRO A N 1
ATOM 648 C CA . PRO A 1 84 ? -43.345 1.731 57.954 1.00 59.50 84 PRO A CA 1
ATOM 649 C C . PRO A 1 84 ? -43.157 0.945 59.250 1.00 59.50 84 PRO A C 1
ATOM 651 O O . PRO A 1 84 ? -43.591 -0.204 59.341 1.00 59.50 84 PRO A O 1
ATOM 654 N N . GLN A 1 85 ? -42.441 1.525 60.218 1.00 56.69 85 GLN A N 1
ATOM 655 C CA . GLN A 1 85 ? -42.270 0.906 61.530 1.00 56.69 85 GLN A CA 1
ATOM 656 C C . GLN A 1 85 ? -43.647 0.469 62.058 1.00 56.69 85 GLN A C 1
ATOM 658 O O . GLN A 1 85 ? -44.570 1.293 62.048 1.00 56.69 85 GLN A O 1
ATOM 663 N N . PRO A 1 86 ? -43.810 -0.780 62.533 1.00 57.94 86 PRO A N 1
ATOM 664 C CA . PRO A 1 86 ? -45.013 -1.138 63.263 1.00 57.94 86 PRO A CA 1
ATOM 665 C C . PRO A 1 86 ? -45.100 -0.212 64.477 1.00 57.94 86 PRO A C 1
ATOM 667 O O . PRO A 1 86 ? -44.174 -0.151 65.288 1.00 57.94 86 PRO A O 1
ATOM 670 N N . ARG A 1 87 ? -46.186 0.565 64.575 1.00 61.28 87 ARG A N 1
ATOM 671 C CA . ARG A 1 87 ? -46.480 1.298 65.806 1.00 61.28 87 ARG A CA 1
ATOM 672 C C . ARG A 1 87 ? -46.648 0.260 66.904 1.00 61.28 87 ARG A C 1
ATOM 674 O O . ARG A 1 87 ? -47.501 -0.613 66.785 1.00 61.28 87 ARG A O 1
ATOM 681 N N . ASP A 1 88 ? -45.806 0.369 67.920 1.00 58.62 88 ASP A N 1
ATOM 682 C CA . ASP A 1 88 ? -45.873 -0.432 69.132 1.00 58.62 88 ASP A CA 1
ATOM 683 C C . ASP A 1 88 ? -47.274 -0.300 69.766 1.00 58.62 88 ASP A C 1
ATOM 685 O O . ASP A 1 88 ? -47.627 0.802 70.201 1.00 58.62 88 ASP A O 1
ATOM 689 N N . PRO A 1 89 ? -48.090 -1.373 69.795 1.00 62.41 89 PRO A N 1
ATOM 690 C CA . PRO A 1 89 ? -49.410 -1.349 70.421 1.00 62.41 89 PRO A CA 1
ATOM 691 C C . PRO A 1 89 ? -49.340 -1.209 71.947 1.00 62.41 89 PRO A C 1
ATOM 693 O O . PRO A 1 89 ? -50.358 -0.922 72.568 1.00 62.41 89 PRO A O 1
ATOM 696 N N . PHE A 1 90 ? -48.162 -1.421 72.544 1.00 59.53 90 PHE A N 1
ATOM 697 C CA . PHE A 1 90 ? -47.941 -1.475 73.988 1.00 59.53 90 PHE A CA 1
ATOM 698 C C . PHE A 1 90 ? -47.194 -0.260 74.534 1.00 59.53 90 PHE A C 1
ATOM 700 O O . PHE A 1 90 ? -46.692 -0.305 75.657 1.00 59.53 90 PHE A O 1
ATOM 707 N N . ARG A 1 91 ? -47.170 0.864 73.805 1.00 55.16 91 ARG A N 1
ATOM 708 C CA . ARG A 1 91 ? -46.936 2.144 74.479 1.00 55.16 91 ARG A CA 1
ATOM 709 C C . ARG A 1 91 ? -48.101 2.394 75.424 1.00 55.16 91 ARG A C 1
ATOM 711 O O . ARG A 1 91 ? -49.137 2.907 75.009 1.00 55.16 91 ARG A O 1
ATOM 718 N N . GLU A 1 92 ? -47.905 2.030 76.686 1.00 55.25 92 GLU A N 1
ATOM 719 C CA . GLU A 1 92 ? -48.672 2.566 77.799 1.00 55.25 92 GLU A CA 1
ATOM 720 C C . GLU A 1 92 ? -48.761 4.087 77.611 1.00 55.25 92 GLU A C 1
ATOM 722 O O . GLU A 1 92 ? -47.728 4.765 77.521 1.00 55.25 92 GLU A O 1
ATOM 727 N N . PRO A 1 93 ? -49.974 4.656 77.501 1.00 57.69 93 PRO A N 1
ATOM 728 C CA . PRO A 1 93 ? -50.150 6.065 77.784 1.00 57.69 93 PRO A CA 1
ATOM 729 C C . PRO A 1 93 ? -49.557 6.287 79.175 1.00 57.69 93 PRO A C 1
ATOM 731 O O . PRO A 1 93 ? -49.900 5.554 80.104 1.00 57.69 93 PRO A O 1
ATOM 734 N N . SER A 1 94 ? -48.645 7.254 79.311 1.00 61.19 94 SER A N 1
ATOM 735 C CA . SER A 1 94 ? -48.163 7.705 80.621 1.00 61.19 94 SER A CA 1
ATOM 736 C C . SER A 1 94 ? -49.353 7.789 81.577 1.00 61.19 94 SER A C 1
ATOM 738 O O . SER A 1 94 ? -50.388 8.280 81.116 1.00 61.19 94 SER A O 1
ATOM 740 N N . PRO A 1 95 ? -49.247 7.345 82.842 1.00 54.00 95 PRO A N 1
ATOM 741 C CA . PRO A 1 95 ? -50.387 7.322 83.743 1.00 54.00 95 PRO A CA 1
ATOM 742 C C . PRO A 1 95 ? -50.915 8.747 83.875 1.00 54.00 95 PRO A C 1
ATOM 744 O O . PRO A 1 95 ? -50.332 9.590 84.554 1.00 54.00 95 PRO A O 1
ATOM 747 N N . VAL A 1 96 ? -51.990 9.032 83.141 1.00 61.78 96 VAL A N 1
ATOM 748 C CA . VAL A 1 96 ? -52.821 10.195 83.385 1.00 61.78 96 VAL A CA 1
ATOM 749 C C . VAL A 1 96 ? -53.366 9.929 84.771 1.00 61.78 96 VAL A C 1
ATOM 751 O O . VAL A 1 96 ? -53.942 8.870 85.018 1.00 61.78 96 VAL A O 1
ATOM 754 N N . ASP A 1 97 ? -53.040 10.822 85.690 1.00 60.72 97 ASP A N 1
ATOM 755 C CA . ASP A 1 97 ? -53.306 10.675 87.108 1.00 60.72 97 ASP A CA 1
ATOM 756 C C . ASP A 1 97 ? -54.822 10.598 87.350 1.00 60.72 97 ASP A C 1
ATOM 758 O O . ASP A 1 97 ? -55.504 11.608 87.531 1.00 60.72 97 ASP A O 1
ATOM 762 N N . PHE A 1 98 ? -55.365 9.376 87.300 1.00 60.56 98 PHE A N 1
ATOM 763 C CA . PHE A 1 98 ? -56.783 9.064 87.496 1.00 60.56 98 PHE A CA 1
ATOM 764 C C . PHE A 1 98 ? -57.304 9.594 88.836 1.00 60.56 98 PHE A C 1
ATOM 766 O O . PHE A 1 98 ? -58.501 9.834 88.991 1.00 60.56 98 PHE A O 1
ATOM 773 N N . GLN A 1 99 ? -56.401 9.807 89.797 1.00 58.53 99 GLN A N 1
ATOM 774 C CA . GLN A 1 99 ? -56.716 10.389 91.090 1.00 58.53 99 GLN A CA 1
ATOM 775 C C . GLN A 1 99 ? -57.163 11.850 90.950 1.00 58.53 99 GLN A C 1
ATOM 777 O O . GLN A 1 99 ? -58.131 12.261 91.586 1.00 58.53 99 GLN A O 1
ATOM 782 N N . THR A 1 100 ? -56.521 12.617 90.067 1.00 64.75 100 THR A N 1
ATOM 783 C CA . THR A 1 100 ? -56.849 14.029 89.830 1.00 64.75 100 THR A CA 1
ATOM 784 C C . THR A 1 100 ? -58.173 14.191 89.067 1.00 64.75 100 THR A C 1
ATOM 786 O O . THR A 1 100 ? -58.964 15.081 89.384 1.00 64.75 100 THR A O 1
ATOM 789 N N . GLU A 1 101 ? -58.471 13.300 88.115 1.00 67.38 101 GLU A N 1
ATOM 790 C CA . GLU A 1 101 ? -59.755 13.274 87.389 1.00 67.38 101 GLU A CA 1
ATOM 791 C C . GLU A 1 101 ? -60.928 12.944 88.334 1.00 67.38 101 GLU A C 1
ATOM 793 O O . GLU A 1 101 ? -61.942 13.643 88.343 1.00 67.38 101 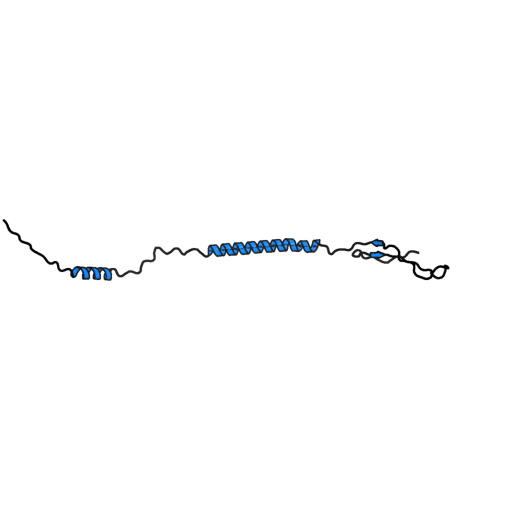GLU A O 1
ATOM 798 N N . TYR A 1 102 ? -60.765 11.929 89.193 1.00 67.12 102 TYR A N 1
ATOM 799 C CA . TYR A 1 102 ? -61.790 11.507 90.155 1.00 67.12 102 TYR A CA 1
ATOM 800 C C . TYR A 1 102 ? -62.107 12.597 91.188 1.00 67.12 102 TYR A C 1
ATOM 802 O O . TYR A 1 102 ? -63.274 12.879 91.461 1.00 67.12 102 TYR A O 1
ATOM 810 N N . MET A 1 103 ? -61.080 13.268 91.722 1.00 69.06 103 MET A N 1
ATOM 811 C CA . MET A 1 103 ? -61.274 14.348 92.697 1.00 69.06 103 MET A CA 1
ATOM 812 C C . MET A 1 103 ? -61.956 15.581 92.085 1.00 69.06 103 MET A C 1
ATOM 814 O O . MET A 1 103 ? -62.738 16.241 92.769 1.00 69.06 103 MET A O 1
ATOM 818 N N . ASN A 1 104 ? -61.721 15.879 90.801 1.00 69.88 104 ASN A N 1
ATOM 819 C CA . ASN A 1 104 ? -62.438 16.949 90.098 1.00 69.88 104 ASN A CA 1
ATOM 820 C C . ASN A 1 104 ? -63.917 16.609 89.869 1.00 69.88 104 ASN A C 1
ATOM 822 O O . ASN A 1 104 ? -64.765 17.488 90.015 1.00 69.88 104 ASN A O 1
ATOM 826 N N . GLN A 1 105 ? -64.248 15.352 89.556 1.00 68.12 105 GLN A N 1
ATOM 827 C CA . GLN A 1 105 ? -65.647 14.936 89.412 1.00 68.12 105 GLN A CA 1
ATOM 828 C C . GLN A 1 105 ? -66.398 14.966 90.745 1.00 68.12 105 GLN A C 1
ATOM 830 O O . GLN A 1 105 ? -67.506 15.493 90.797 1.00 68.12 105 GLN A O 1
ATOM 835 N N . LEU A 1 106 ? -65.775 14.492 91.829 1.00 65.88 106 LEU A N 1
ATOM 836 C CA . LEU A 1 106 ? -66.374 14.532 93.166 1.00 65.88 106 LEU A CA 1
ATOM 837 C C . LEU A 1 106 ? -66.655 15.978 93.615 1.00 65.88 106 LEU A C 1
ATOM 839 O O . LEU A 1 106 ? -67.732 16.279 94.120 1.00 65.88 106 LEU A O 1
ATOM 843 N N . LYS A 1 107 ? -65.722 16.899 93.341 1.00 65.12 107 LYS A N 1
ATOM 844 C CA . LYS A 1 107 ? -65.871 18.329 93.649 1.00 65.12 107 LYS A CA 1
ATOM 845 C C . LYS A 1 107 ? -66.999 19.009 92.858 1.00 65.12 107 LYS A C 1
ATOM 847 O O . LYS A 1 107 ? -67.655 19.904 93.384 1.00 65.12 107 LYS A O 1
ATOM 852 N N . ASN A 1 108 ? -67.234 18.589 91.615 1.00 58.34 108 ASN A N 1
ATOM 853 C CA . ASN A 1 108 ? -68.343 19.097 90.800 1.00 58.34 108 ASN A CA 1
ATOM 854 C C . ASN A 1 108 ? -69.700 18.523 91.235 1.00 58.34 108 ASN A C 1
ATOM 856 O O . ASN A 1 108 ? -70.725 19.145 90.984 1.00 58.34 108 ASN A O 1
ATOM 860 N N . GLN A 1 109 ? -69.715 17.358 91.889 1.00 56.81 109 GLN A N 1
ATOM 861 C CA . GLN A 1 109 ? -70.942 16.714 92.355 1.00 56.81 109 GLN A CA 1
ATOM 862 C C . GLN A 1 109 ? -71.422 17.265 93.710 1.00 56.81 109 GLN A C 1
ATOM 864 O O . GLN A 1 109 ? -72.621 17.335 93.949 1.00 56.81 109 GLN A O 1
ATOM 869 N N . GLU A 1 110 ? -70.511 17.723 94.576 1.00 58.72 110 GLU A N 1
ATOM 870 C CA . GLU A 1 110 ? -70.859 18.353 95.865 1.00 58.72 110 GLU A CA 1
ATOM 871 C C . GLU A 1 110 ? -71.483 19.761 95.739 1.00 58.72 110 GLU A C 1
ATOM 873 O O . GLU A 1 110 ? -71.890 20.334 96.746 1.00 58.72 110 GLU A O 1
ATOM 878 N N . THR A 1 111 ? -71.568 20.342 94.534 1.00 55.00 111 THR A N 1
ATOM 879 C CA . THR A 1 111 ? -72.076 21.716 94.321 1.00 55.00 111 THR A CA 1
ATOM 880 C C . THR A 1 111 ? -73.515 21.811 93.800 1.00 55.00 111 THR A C 1
ATOM 882 O O . THR A 1 111 ? -74.008 22.924 93.616 1.00 55.00 111 THR A O 1
ATOM 885 N N . GLU A 1 112 ? -74.228 20.696 93.626 1.00 51.09 112 GLU A N 1
ATOM 886 C CA . GLU A 1 112 ? -75.674 20.716 93.358 1.00 51.09 112 GLU A CA 1
ATOM 887 C C . GLU A 1 112 ? -76.471 20.608 94.672 1.00 51.09 112 GLU A C 1
ATOM 889 O O . GLU A 1 112 ? -76.737 19.523 95.185 1.00 51.09 112 GLU A O 1
ATOM 894 N N . GLU A 1 113 ? -76.855 21.760 95.232 1.00 52.09 113 GLU A N 1
ATOM 895 C CA . GLU A 1 113 ? -77.879 21.853 96.279 1.00 52.09 113 GLU A CA 1
ATOM 896 C C . GLU A 1 113 ? -79.254 21.482 95.691 1.00 52.09 113 GLU A C 1
ATOM 898 O O . GLU A 1 113 ? -79.736 22.106 94.743 1.00 52.09 113 GLU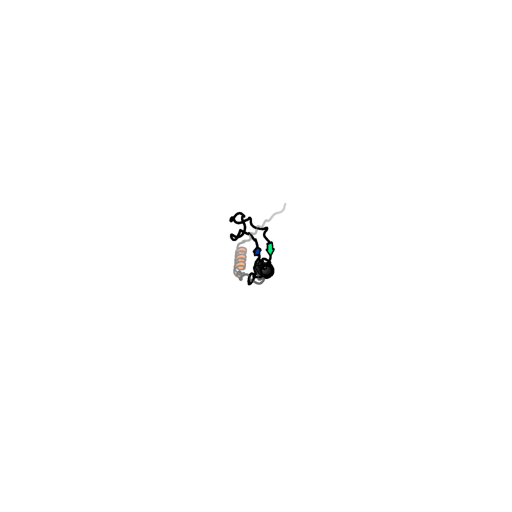 A O 1
ATOM 903 N N . ILE A 1 114 ? -79.893 20.459 96.261 1.00 50.59 114 ILE A N 1
ATOM 904 C CA . ILE A 1 114 ? -81.241 20.007 95.897 1.00 50.59 114 ILE A CA 1
ATOM 905 C C . ILE A 1 114 ? -82.259 20.921 96.597 1.00 50.59 114 ILE A C 1
ATOM 907 O O . ILE A 1 114 ? -82.348 20.925 97.823 1.00 50.59 114 ILE A O 1
ATOM 911 N N . ILE A 1 115 ? -83.027 21.698 95.828 1.00 51.47 115 ILE A N 1
ATOM 912 C CA . ILE A 1 115 ? -84.142 22.513 96.334 1.00 51.47 115 ILE A CA 1
ATOM 913 C C . ILE A 1 115 ? -85.427 21.674 96.264 1.00 51.47 115 ILE A C 1
ATOM 915 O O . ILE A 1 115 ? -85.929 21.408 95.172 1.00 51.47 115 ILE A O 1
ATOM 919 N N . ASP A 1 116 ? -85.962 21.278 97.421 1.00 43.47 116 ASP A N 1
ATOM 920 C CA . ASP A 1 116 ? -87.290 20.666 97.550 1.00 43.47 116 ASP A CA 1
ATOM 921 C C . ASP A 1 116 ? -88.390 21.724 97.348 1.00 43.47 116 ASP A C 1
ATOM 923 O O . ASP A 1 116 ? -88.393 22.769 98.004 1.00 43.47 116 ASP A O 1
ATOM 927 N N . ILE A 1 117 ? -89.351 21.446 96.462 1.00 52.62 117 ILE A N 1
ATOM 928 C CA . ILE A 1 117 ? -90.589 22.226 96.324 1.00 52.62 117 ILE A CA 1
ATOM 929 C C . ILE A 1 117 ? -91.763 21.310 96.678 1.00 52.62 117 ILE A C 1
ATOM 931 O O . ILE A 1 117 ? -92.128 20.408 95.926 1.00 52.62 117 ILE A O 1
ATOM 935 N N . GLU A 1 118 ? -92.340 21.554 97.851 1.00 43.12 118 GLU A N 1
ATOM 936 C CA . GLU A 1 118 ? -93.567 20.940 98.350 1.00 43.12 118 GLU A CA 1
ATOM 937 C C . GLU A 1 118 ? -94.782 21.672 97.748 1.00 43.12 118 GLU A C 1
ATOM 939 O O . GLU A 1 118 ? -95.053 22.821 98.096 1.00 43.12 118 GLU A O 1
ATOM 944 N N . GLU A 1 119 ? -95.534 21.026 96.850 1.00 49.09 119 GLU A N 1
ATOM 945 C CA . GLU A 1 119 ? -96.859 21.511 96.435 1.00 49.09 119 GLU A CA 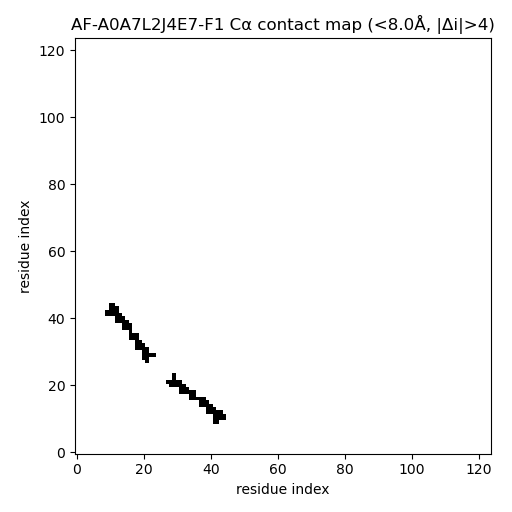1
ATOM 946 C C . GLU A 1 119 ? -97.970 20.674 97.082 1.00 49.09 119 GLU A C 1
ATOM 948 O O . GLU A 1 119 ? -98.246 19.533 96.709 1.00 49.09 119 GLU A O 1
ATOM 953 N N . VAL A 1 120 ? -98.633 21.287 98.066 1.00 52.22 120 VAL A N 1
ATOM 954 C CA . VAL A 1 120 ? -99.885 20.829 98.674 1.00 52.22 120 VAL A CA 1
ATOM 955 C C . VAL A 1 120 ? -101.067 21.400 97.886 1.00 52.22 120 VAL A C 1
ATOM 957 O O . VAL A 1 120 ? -101.218 22.615 97.771 1.00 52.22 120 VAL A O 1
ATOM 960 N N . MET A 1 121 ? -101.971 20.539 97.419 1.00 44.50 121 MET A N 1
ATOM 961 C CA . MET A 1 121 ? -103.317 20.922 96.964 1.00 44.50 121 MET A CA 1
ATOM 962 C C . MET A 1 121 ? -104.240 19.709 97.193 1.00 44.50 121 MET A C 1
ATOM 964 O O . MET A 1 121 ? -103.922 18.617 96.743 1.00 44.50 121 MET A O 1
ATOM 968 N N . GLY A 1 122 ? -105.344 19.732 97.944 1.00 39.56 122 GLY A N 1
ATOM 969 C CA . GLY A 1 122 ? -106.276 20.810 98.270 1.00 39.56 122 GLY A CA 1
ATOM 970 C C . GLY A 1 122 ? -107.598 20.545 97.536 1.00 39.56 122 GLY A C 1
ATOM 971 O O . GLY A 1 122 ? -107.714 20.876 96.363 1.00 39.56 122 GLY A O 1
ATOM 972 N N . CYS A 1 123 ? -108.564 19.899 98.202 1.00 35.41 123 CYS A N 1
ATOM 973 C CA . CYS A 1 123 ? -109.847 19.459 97.633 1.00 35.41 123 CYS A CA 1
ATOM 974 C C . CYS A 1 123 ? -110.711 20.593 97.051 1.00 35.41 123 CYS A C 1
ATOM 976 O O . CYS A 1 123 ? -110.828 21.658 97.664 1.00 35.41 123 CYS A O 1
ATOM 978 N N . LYS A 1 124 ? -111.468 20.281 95.989 1.00 42.12 124 LYS A N 1
ATOM 979 C CA . LYS A 1 124 ? -112.836 20.779 95.796 1.00 42.12 124 LYS A CA 1
ATOM 980 C C . LYS A 1 124 ? -113.678 19.807 94.979 1.00 42.12 124 LYS A C 1
ATOM 982 O O . LYS A 1 124 ? -113.140 19.277 93.985 1.00 42.12 124 LYS A O 1
#

InterPro domains:
  IPR013783 Immunoglobulin-like fold [G3DSA:2.60.40.10] (1-55)

Radius of gyration: 56.99 Å; Cα contacts (8 Å, |Δi|>4): 52; chains: 1; bounding box: 134×32×135 Å

Foldseek 3Di:
DDDDDPDDDQQDKDKDKDWDADPPPDPDDRDIDDIDDIDIDHDNPDPPPVVVVVCVVVVVVVVVVVVVVVVVVVVVVVVVPDPPPPDDPPPDDDPPPVVVVVVVVVVVVVPDDDDDDDDDDDDD

Sequence (124 aa):
NSYLYESFSSDKRYSVKIRATDAGFCLVSPNWGEWSTPVEFGTQQLPSTSSYMLFLIPGLAAGLTLFLCMTVMAYLKKTSATIPQPRDPFREPSPVDFQTEYMNQLKNQETEEIIDIEEVMGCK